Protein AF-A0A257QIJ9-F1 (afdb_monomer)

pLDDT: mean 87.98, std 15.04, range [39.16, 98.31]

Solvent-accessible surface area (backbone atoms only — not comparable to full-atom values): 7562 Å² total; per-residue (Å²): 141,84,92,82,81,84,72,79,69,74,75,74,68,53,67,69,61,58,71,72,62,78,74,70,45,77,48,74,60,55,95,41,33,26,43,37,30,51,96,93,42,49,29,32,31,34,48,50,72,60,95,92,40,79,49,75,39,79,71,43,45,52,89,83,38,50,68,66,57,48,51,50,53,41,49,54,40,50,52,33,48,75,71,74,41,58,52,62,57,55,49,52,53,54,48,51,53,51,53,54,56,72,69,58,45,70,65,61,52,49,53,53,49,48,65,72,46,53,86,75,68,76,86,132

Nearest PDB structures (foldseek):
  3ju0-assembly1_A  TM=9.407E-01  e=2.083E-05  Pectobacterium atrosepticum
  3rmp-assembly1_C  TM=9.376E-01  e=5.226E-05  Yersinia pestis
  3jtz-assembly1_A  TM=9.433E-01  e=9.649E-05  Yersinia pestis
  2dix-assembly1_A  TM=3.422E-01  e=2.115E+00  Homo sapiens
  2yj6-assembly1_A  TM=3.682E-01  e=3.906E+00  Saccharolobus solfataricus P2

Sequence (124 aa):
MIGWAYTMAEKIKSAKYFEGLKTPGYHGDGGGLYLRIAEGRRGWFFRYKIGGRQRWMGLGPAGDVSLAEAREAATQARKQLKAGIDPLEAREDAKQAREAAAGQTFEIVAESFIKANKPGWRNE

Mean predicted aligned error: 9.68 Å

Foldseek 3Di:
DDDPPPPPPPPQDDLVVVVPDDDADWDDRDLQWTWGDDPNWTFIWGWDDAPNDIDIDTPGTCVVAPPVNSVVLSVVCVVCVVVNHHPRVVVVVVVVVVVVVVPDDPVNVVVVVCVVCVVVDDDD

Structure (mmCIF, N/CA/C/O backbone):
data_AF-A0A257QIJ9-F1
#
_entry.id   AF-A0A257QIJ9-F1
#
loop_
_atom_site.group_PDB
_atom_site.id
_atom_site.type_symbol
_atom_site.label_atom_id
_atom_site.label_alt_id
_atom_site.label_comp_id
_atom_site.label_asym_id
_atom_site.label_entity_id
_atom_site.label_seq_id
_atom_site.pdbx_PDB_ins_code
_atom_site.Cartn_x
_atom_site.Cartn_y
_atom_site.Cartn_z
_atom_site.occupancy
_atom_site.B_iso_or_equiv
_atom_site.auth_seq_id
_atom_site.auth_comp_id
_atom_site.auth_asym_id
_atom_site.auth_atom_id
_atom_site.pdbx_PDB_model_num
ATOM 1 N N . MET A 1 1 ? -17.673 -28.764 -31.173 1.00 43.31 1 MET A N 1
ATOM 2 C CA . MET A 1 1 ? -16.385 -28.274 -31.721 1.00 43.31 1 MET A CA 1
ATOM 3 C C . MET A 1 1 ? -16.721 -27.010 -32.501 1.00 43.31 1 MET A C 1
ATOM 5 O O . MET A 1 1 ? -17.565 -27.129 -33.367 1.00 43.31 1 MET A O 1
ATOM 9 N N . ILE A 1 2 ? -16.297 -25.773 -32.215 1.00 39.16 2 ILE A N 1
ATOM 10 C CA . ILE A 1 2 ? -15.051 -25.167 -31.697 1.00 39.16 2 ILE A CA 1
ATOM 11 C C . ILE A 1 2 ? -15.488 -23.810 -31.065 1.00 39.16 2 ILE A C 1
ATOM 13 O O . ILE A 1 2 ? -16.294 -23.116 -31.667 1.00 39.16 2 ILE A O 1
ATOM 17 N N . GLY A 1 3 ? -15.183 -23.413 -29.824 1.00 46.41 3 GLY A N 1
ATOM 18 C CA . GLY A 1 3 ? -13.855 -23.055 -29.317 1.00 46.41 3 GLY A CA 1
ATOM 19 C C . GLY A 1 3 ? -13.535 -21.559 -29.512 1.00 46.41 3 GLY 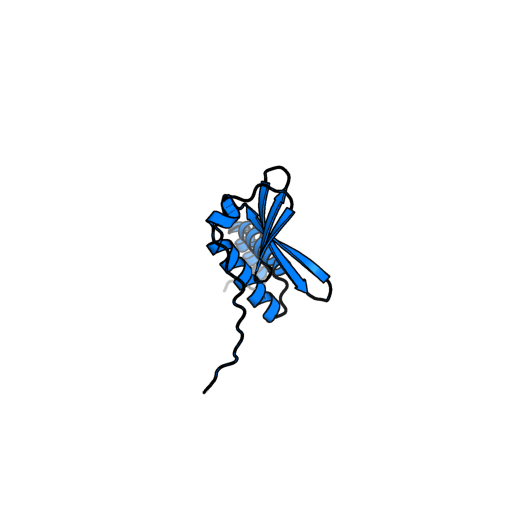A C 1
ATOM 20 O O . GLY A 1 3 ? -12.585 -21.255 -30.217 1.00 46.41 3 GLY A O 1
ATOM 21 N N . TRP A 1 4 ? -14.322 -20.633 -28.941 1.00 40.66 4 TRP A N 1
ATOM 22 C CA . TRP A 1 4 ? -14.064 -19.174 -28.976 1.00 40.66 4 TRP A CA 1
ATOM 23 C C . TRP A 1 4 ? -14.184 -18.559 -27.570 1.00 40.66 4 TRP A C 1
ATOM 25 O O . TRP A 1 4 ? -14.959 -17.642 -27.326 1.00 40.66 4 TRP A O 1
ATOM 35 N N . ALA A 1 5 ? -13.417 -19.080 -26.612 1.00 40.31 5 ALA A N 1
ATOM 36 C CA . ALA A 1 5 ? -13.106 -18.337 -25.396 1.00 40.31 5 ALA A CA 1
ATOM 37 C C . ALA A 1 5 ? -11.773 -17.628 -25.642 1.00 40.31 5 ALA A C 1
ATOM 39 O O . ALA A 1 5 ? -10.703 -18.185 -25.407 1.00 40.31 5 ALA A O 1
ATOM 40 N N . TYR A 1 6 ? -11.831 -16.413 -26.183 1.00 40.00 6 TYR A N 1
ATOM 41 C CA . TYR A 1 6 ? -10.657 -15.557 -26.285 1.00 40.00 6 TYR A CA 1
ATOM 42 C C . TYR A 1 6 ? -10.342 -14.996 -24.894 1.00 40.00 6 TYR A C 1
ATOM 44 O O . TYR A 1 6 ? -10.618 -13.842 -24.579 1.00 40.00 6 TYR A O 1
ATOM 52 N N . THR A 1 7 ? -9.789 -15.834 -24.016 1.00 48.19 7 THR A N 1
ATOM 53 C CA . THR A 1 7 ? -9.064 -15.350 -22.843 1.00 48.19 7 THR A CA 1
ATOM 54 C C . THR A 1 7 ? -7.757 -14.765 -23.347 1.00 48.19 7 THR A C 1
ATOM 56 O O . THR A 1 7 ? -6.747 -15.459 -23.464 1.00 48.19 7 THR A O 1
ATOM 59 N N . MET A 1 8 ? -7.782 -13.475 -23.673 1.00 40.16 8 MET A N 1
ATOM 60 C CA . MET A 1 8 ? -6.580 -12.657 -23.738 1.00 40.16 8 MET A CA 1
ATOM 61 C C . MET A 1 8 ? -6.000 -12.640 -22.320 1.00 40.16 8 MET A C 1
ATOM 63 O O . MET A 1 8 ? -6.344 -11.800 -21.494 1.00 40.16 8 MET A O 1
ATOM 67 N N . ALA A 1 9 ? -5.193 -13.647 -21.994 1.00 43.78 9 ALA A N 1
ATOM 68 C CA . ALA A 1 9 ? -4.393 -13.634 -20.788 1.00 43.78 9 ALA A CA 1
ATOM 69 C C . ALA A 1 9 ? -3.463 -12.424 -20.911 1.00 43.78 9 ALA A C 1
ATOM 71 O O . ALA A 1 9 ? -2.539 -12.430 -21.729 1.00 43.78 9 ALA A O 1
ATOM 72 N N . GLU A 1 10 ? -3.733 -11.358 -20.154 1.00 50.28 10 GLU A N 1
ATOM 73 C CA . GLU A 1 10 ? -2.748 -10.304 -19.936 1.00 50.28 10 GLU A CA 1
ATOM 74 C C . GLU A 1 10 ? -1.454 -11.009 -19.514 1.00 50.28 10 GLU A C 1
ATOM 76 O O . GLU A 1 10 ? -1.427 -11.718 -18.506 1.00 50.28 10 GLU A O 1
ATOM 81 N N . LYS A 1 11 ? -0.403 -10.918 -20.340 1.00 55.97 11 LYS A N 1
ATOM 82 C CA . LYS A 1 11 ? 0.880 -11.567 -20.057 1.00 55.97 11 LYS A CA 1
ATOM 83 C C . LYS A 1 11 ? 1.382 -11.052 -18.713 1.00 55.97 11 LYS A C 1
ATOM 85 O O . LYS A 1 11 ? 1.861 -9.923 -18.625 1.00 55.97 11 LYS A O 1
ATOM 90 N N . ILE A 1 12 ? 1.289 -11.899 -17.693 1.00 66.94 12 ILE A N 1
ATOM 91 C CA . ILE A 1 12 ? 1.885 -11.669 -16.382 1.00 66.94 12 ILE A CA 1
ATOM 92 C C . ILE A 1 12 ? 3.376 -11.421 -16.612 1.00 66.94 12 ILE A C 1
ATOM 94 O O . ILE A 1 12 ? 4.089 -12.271 -17.153 1.00 66.94 12 ILE A O 1
ATOM 98 N N . LYS A 1 13 ? 3.847 -10.227 -16.260 1.00 85.06 13 LYS A N 1
ATOM 99 C CA . LYS A 1 13 ? 5.230 -9.825 -16.521 1.00 85.06 13 LYS A CA 1
ATOM 100 C C . LYS A 1 13 ? 6.170 -10.518 -15.532 1.00 85.06 13 LYS A C 1
ATOM 102 O O . LYS A 1 13 ? 5.793 -10.824 -14.402 1.00 85.06 13 LYS A O 1
ATOM 107 N N . SER A 1 14 ? 7.397 -10.816 -15.946 1.00 87.38 14 SER A N 1
ATOM 108 C CA . SER A 1 14 ? 8.374 -11.473 -15.069 1.00 87.38 14 SER A CA 1
ATOM 109 C C . SER A 1 14 ? 9.029 -10.476 -14.107 1.00 87.38 14 SER A C 1
ATOM 111 O O . SER A 1 14 ? 9.085 -9.282 -14.392 1.00 87.38 14 SER A O 1
ATOM 113 N N . ALA A 1 15 ? 9.590 -10.954 -12.992 1.00 87.50 15 ALA A N 1
ATOM 114 C CA . ALA A 1 15 ? 10.397 -10.109 -12.100 1.00 87.50 15 ALA A CA 1
ATOM 115 C C . ALA A 1 15 ? 11.555 -9.433 -12.859 1.00 87.50 15 ALA A C 1
ATOM 117 O O . ALA A 1 15 ? 11.717 -8.215 -12.792 1.00 87.50 15 ALA A O 1
ATOM 118 N N . LYS A 1 16 ? 12.237 -10.202 -13.719 1.00 88.81 16 LYS A N 1
ATOM 119 C CA . LYS A 1 16 ? 13.305 -9.723 -14.608 1.00 88.81 16 LYS A CA 1
ATOM 120 C C . LYS A 1 16 ? 12.872 -8.576 -15.526 1.00 88.81 16 LYS A C 1
ATOM 122 O O . LYS A 1 16 ? 13.662 -7.672 -15.790 1.00 88.81 16 LYS A O 1
ATOM 127 N N . TYR A 1 17 ? 11.626 -8.592 -16.018 1.00 90.81 17 TYR A N 1
ATOM 128 C CA . TYR A 1 17 ? 11.096 -7.469 -16.796 1.00 90.81 17 TYR A CA 1
ATOM 129 C C . TYR A 1 17 ? 11.135 -6.186 -15.969 1.00 90.81 17 TYR A C 1
ATOM 131 O O . TYR A 1 17 ? 11.610 -5.162 -16.453 1.00 90.81 17 TYR A O 1
ATOM 139 N N . PHE A 1 18 ? 10.668 -6.247 -14.720 1.00 89.44 18 PHE A N 1
ATOM 140 C CA . PHE A 1 18 ? 10.643 -5.072 -13.865 1.00 89.44 18 PHE A CA 1
ATOM 141 C C . PHE A 1 18 ? 12.044 -4.630 -13.479 1.00 89.44 18 PHE A C 1
ATOM 143 O O . PHE A 1 18 ? 12.319 -3.440 -13.567 1.00 89.44 18 PHE A O 1
ATOM 150 N N . GLU A 1 19 ? 12.945 -5.539 -13.108 1.00 89.06 19 GLU A N 1
ATOM 151 C CA . GLU A 1 19 ? 14.345 -5.227 -12.773 1.00 89.06 19 GLU A CA 1
ATOM 152 C C . GLU A 1 19 ? 15.024 -4.363 -13.845 1.00 89.06 19 GLU A C 1
ATOM 154 O O . GLU A 1 19 ? 15.636 -3.345 -13.515 1.00 89.06 19 GLU A O 1
ATOM 159 N N . GLY A 1 20 ? 14.817 -4.690 -15.125 1.00 89.25 20 GLY A N 1
ATOM 160 C CA . GLY A 1 20 ? 15.395 -3.963 -16.258 1.00 89.25 20 GLY A CA 1
ATOM 161 C C . GLY A 1 20 ? 14.844 -2.551 -16.500 1.00 89.25 20 GL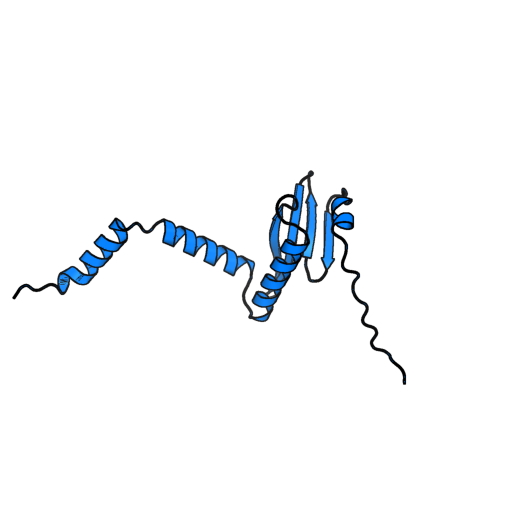Y A C 1
ATOM 162 O O . GLY A 1 20 ? 15.447 -1.792 -17.261 1.00 89.25 20 GLY A O 1
ATOM 163 N N . LEU A 1 21 ? 13.730 -2.163 -15.872 1.00 91.50 21 LEU A N 1
ATOM 164 C CA . LEU A 1 21 ? 13.131 -0.844 -16.075 1.00 91.50 21 LEU A CA 1
ATOM 165 C C . LEU A 1 21 ? 13.942 0.249 -15.378 1.00 91.50 21 LEU A C 1
ATOM 167 O O . LEU A 1 21 ? 14.159 0.216 -14.169 1.00 91.50 21 LEU A O 1
ATOM 171 N N . LYS A 1 22 ? 14.346 1.255 -16.152 1.00 89.19 22 LYS A N 1
ATOM 172 C CA . LYS A 1 22 ? 15.075 2.437 -15.661 1.00 89.19 22 LYS A CA 1
ATOM 173 C C . LYS A 1 22 ? 14.332 3.741 -15.923 1.00 89.19 22 LYS A C 1
ATOM 175 O O . LYS A 1 22 ? 14.606 4.747 -15.280 1.00 89.19 22 LYS A O 1
ATOM 180 N N . THR A 1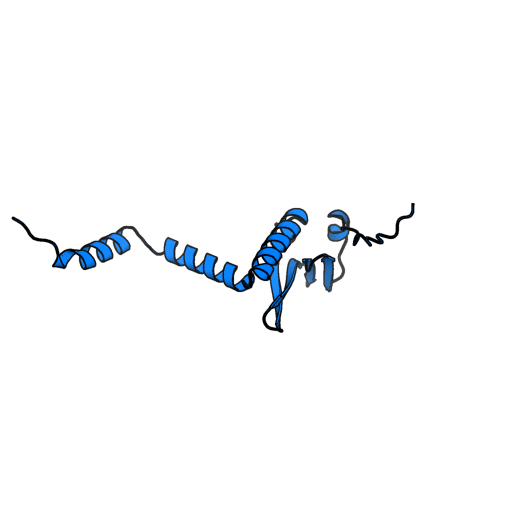 23 ? 13.382 3.719 -16.852 1.00 94.06 23 THR A N 1
ATOM 181 C CA . THR A 1 23 ? 12.626 4.901 -17.252 1.00 94.06 23 THR A CA 1
ATOM 182 C C . THR A 1 23 ? 11.699 5.347 -16.119 1.00 94.06 23 THR A C 1
ATOM 184 O O . THR A 1 23 ? 10.903 4.528 -15.641 1.00 94.06 23 THR A O 1
ATOM 187 N N . PRO A 1 24 ? 11.761 6.621 -15.691 1.00 96.44 24 PRO A N 1
ATOM 188 C CA . PRO A 1 24 ? 10.801 7.176 -14.747 1.00 96.44 24 PRO A CA 1
ATOM 189 C C . PRO A 1 24 ? 9.360 7.032 -15.245 1.00 96.44 24 PRO A C 1
ATOM 191 O O . PRO A 1 24 ? 9.092 7.140 -16.441 1.00 96.44 24 PRO A O 1
ATOM 194 N N . GLY A 1 25 ? 8.429 6.788 -14.327 1.00 96.19 25 GLY A N 1
ATOM 195 C CA . GLY A 1 25 ? 7.011 6.620 -14.636 1.00 96.19 25 GLY A CA 1
ATOM 196 C C . GLY A 1 25 ? 6.359 5.451 -13.905 1.00 96.19 25 GLY A C 1
ATOM 197 O O . GLY A 1 25 ? 6.926 4.868 -12.978 1.00 96.19 25 GLY A O 1
ATOM 198 N N . TYR A 1 26 ? 5.136 5.132 -14.327 1.00 95.88 26 TYR A N 1
ATOM 199 C CA . TYR A 1 26 ? 4.344 4.023 -13.802 1.00 95.88 26 TYR A CA 1
ATOM 200 C C . TYR A 1 26 ? 4.327 2.863 -14.794 1.00 95.88 26 TYR A C 1
ATOM 202 O O . TYR A 1 26 ? 3.866 3.005 -15.924 1.00 95.88 26 TYR A O 1
ATOM 210 N N . HIS A 1 27 ? 4.765 1.695 -14.339 1.00 96.00 27 HIS A N 1
ATOM 211 C CA . HIS A 1 27 ? 4.877 0.484 -15.142 1.00 96.00 27 HIS A CA 1
ATOM 212 C C . HIS A 1 27 ? 3.896 -0.560 -14.623 1.00 96.00 27 HIS A C 1
ATOM 214 O O . HIS A 1 27 ? 4.065 -1.085 -13.526 1.00 96.00 27 HIS A O 1
ATOM 220 N N . GLY A 1 28 ? 2.837 -0.824 -15.389 1.00 94.75 28 GLY A N 1
ATOM 221 C CA . GLY A 1 28 ? 1.759 -1.722 -14.968 1.00 94.75 28 GLY A CA 1
ATOM 222 C C . GLY A 1 28 ? 2.153 -3.197 -15.024 1.00 94.75 28 GLY A C 1
ATOM 223 O O . GLY A 1 28 ? 2.751 -3.633 -16.011 1.00 94.75 28 GLY A O 1
ATOM 224 N N . ASP A 1 29 ? 1.778 -3.950 -13.992 1.00 92.75 29 ASP A N 1
ATOM 225 C CA . ASP A 1 29 ? 1.815 -5.420 -13.960 1.00 92.75 29 ASP A CA 1
ATOM 226 C C . ASP A 1 29 ? 0.464 -6.052 -14.333 1.00 92.75 29 ASP A C 1
ATOM 228 O O . ASP A 1 29 ? 0.427 -7.159 -14.857 1.00 92.75 29 ASP A O 1
ATOM 232 N N . GLY A 1 30 ? -0.634 -5.322 -14.111 1.00 92.06 30 GLY A N 1
ATOM 233 C CA . GLY A 1 30 ? -2.007 -5.804 -14.289 1.00 92.06 30 GLY A CA 1
ATOM 234 C C . GLY A 1 30 ? -2.800 -5.738 -12.982 1.00 92.06 30 GLY A C 1
ATOM 235 O O . GLY A 1 30 ? -2.242 -5.547 -11.900 1.00 92.06 30 GLY A O 1
ATOM 236 N N . GLY A 1 31 ? -4.130 -5.817 -13.068 1.00 91.38 31 GLY A N 1
ATOM 237 C CA . GLY A 1 31 ? -5.005 -5.832 -11.887 1.00 91.38 31 GLY A CA 1
ATOM 238 C C . GLY A 1 31 ? -4.851 -4.629 -10.942 1.00 91.38 31 GLY A C 1
ATOM 239 O O . GLY A 1 31 ? -5.091 -4.772 -9.745 1.00 91.38 31 GLY A O 1
ATOM 240 N N . GLY A 1 32 ? -4.419 -3.471 -11.450 1.00 94.94 32 GLY A N 1
ATOM 241 C CA . GLY A 1 32 ? -4.169 -2.259 -10.661 1.00 94.94 32 GLY A CA 1
ATOM 242 C C . GLY A 1 32 ? -2.793 -2.184 -9.988 1.00 94.94 32 GLY A C 1
ATOM 243 O O . GLY A 1 32 ? -2.526 -1.194 -9.316 1.00 94.94 32 GLY A O 1
ATOM 244 N N . LEU A 1 33 ? -1.912 -3.177 -10.158 1.00 97.31 33 LEU A N 1
ATOM 245 C CA . LEU A 1 33 ? -0.541 -3.141 -9.640 1.00 97.31 33 LEU A CA 1
ATOM 246 C C . LEU A 1 33 ? 0.395 -2.390 -10.600 1.00 97.31 33 LEU A C 1
ATOM 248 O O . LEU A 1 33 ? 0.418 -2.655 -11.805 1.00 97.31 33 LEU A O 1
ATOM 252 N N . TYR A 1 34 ? 1.194 -1.478 -10.049 1.00 97.31 34 TYR A N 1
ATOM 253 C CA . TYR A 1 34 ? 2.176 -0.673 -10.767 1.00 97.31 34 TYR A CA 1
ATOM 254 C C . TYR A 1 34 ? 3.506 -0.621 -10.016 1.00 97.31 34 TYR A C 1
ATOM 256 O O . TYR A 1 34 ? 3.535 -0.427 -8.803 1.00 97.31 34 TYR A O 1
ATOM 264 N N . LEU A 1 35 ? 4.611 -0.685 -10.755 1.00 97.38 35 LEU A N 1
ATOM 265 C CA . LEU A 1 35 ? 5.907 -0.209 -10.287 1.00 97.38 35 LEU A CA 1
ATOM 266 C C . LEU A 1 35 ? 6.035 1.278 -10.629 1.00 97.38 35 LEU A C 1
ATOM 268 O O . LEU A 1 35 ? 5.977 1.650 -11.801 1.00 97.38 35 LEU A O 1
ATOM 272 N N . ARG A 1 36 ? 6.244 2.131 -9.628 1.00 97.69 36 ARG A N 1
ATOM 273 C CA . ARG A 1 36 ? 6.610 3.536 -9.826 1.00 97.69 36 ARG A CA 1
ATOM 274 C C . ARG A 1 36 ? 8.125 3.680 -9.760 1.00 97.69 36 ARG A C 1
ATOM 276 O O . ARG A 1 36 ? 8.737 3.244 -8.786 1.00 97.69 36 ARG A O 1
ATOM 283 N N . ILE A 1 37 ? 8.700 4.335 -10.763 1.00 96.88 37 ILE A N 1
ATOM 284 C CA . ILE A 1 37 ? 10.105 4.750 -10.795 1.00 96.88 37 ILE A CA 1
ATOM 285 C C . ILE A 1 37 ? 10.141 6.279 -10.809 1.00 96.88 37 ILE A C 1
ATOM 287 O O . ILE A 1 37 ? 9.580 6.899 -11.710 1.00 96.88 37 ILE A O 1
ATOM 291 N N . ALA A 1 38 ? 10.771 6.892 -9.811 1.00 95.62 38 ALA A N 1
ATOM 292 C CA . ALA A 1 38 ? 10.939 8.342 -9.725 1.00 95.62 38 ALA A CA 1
ATOM 293 C C . ALA A 1 38 ? 12.241 8.663 -8.988 1.00 95.62 38 ALA A C 1
ATOM 295 O O . ALA A 1 38 ? 12.471 8.109 -7.918 1.00 95.62 38 ALA A O 1
ATOM 296 N N . GLU A 1 39 ? 13.082 9.536 -9.555 1.00 91.81 39 GLU A N 1
ATOM 297 C CA . GLU A 1 39 ? 14.318 10.019 -8.905 1.00 91.81 39 GLU A CA 1
ATOM 298 C C . GLU A 1 39 ? 15.216 8.878 -8.380 1.00 91.81 39 GLU A C 1
ATOM 300 O O . GLU A 1 39 ? 15.716 8.905 -7.260 1.00 91.81 39 GLU A O 1
ATOM 305 N N . GLY A 1 40 ? 15.355 7.802 -9.164 1.00 85.56 40 GLY A N 1
ATOM 306 C CA . GLY A 1 40 ? 16.130 6.614 -8.778 1.00 85.56 40 GLY A CA 1
ATOM 307 C C . GLY A 1 40 ? 15.462 5.706 -7.735 1.00 85.56 40 GLY A C 1
ATOM 308 O O . GLY A 1 40 ? 15.951 4.608 -7.485 1.00 85.56 40 GLY A O 1
ATOM 309 N N . ARG A 1 41 ? 14.317 6.100 -7.167 1.00 93.31 41 ARG A N 1
ATOM 310 C CA . ARG A 1 41 ? 13.533 5.287 -6.230 1.00 93.31 41 ARG A CA 1
ATOM 311 C C . ARG A 1 41 ? 12.508 4.442 -6.968 1.00 93.31 41 ARG A C 1
ATOM 313 O O . ARG A 1 41 ? 11.888 4.882 -7.938 1.00 93.31 41 ARG A O 1
ATOM 320 N N . ARG A 1 42 ? 12.314 3.221 -6.474 1.00 96.56 42 ARG A N 1
ATOM 321 C CA . ARG A 1 42 ? 11.423 2.217 -7.057 1.00 96.56 42 ARG A CA 1
ATOM 322 C C . ARG A 1 42 ? 10.477 1.703 -5.982 1.00 96.56 42 ARG A C 1
ATOM 324 O O . ARG A 1 42 ? 10.934 1.285 -4.923 1.00 96.56 42 ARG A O 1
ATOM 331 N N . GLY A 1 43 ? 9.177 1.717 -6.247 1.00 97.56 43 GLY A N 1
ATOM 332 C CA . GLY A 1 43 ? 8.181 1.258 -5.280 1.00 97.56 43 GLY A CA 1
ATOM 333 C C . GLY A 1 43 ? 6.931 0.705 -5.938 1.00 97.56 43 GLY A C 1
ATOM 334 O O . GLY A 1 43 ? 6.536 1.148 -7.016 1.00 97.56 43 GLY A O 1
ATOM 335 N N . TRP A 1 44 ? 6.316 -0.266 -5.279 1.00 98.06 44 TRP A N 1
ATOM 336 C CA . TRP A 1 44 ? 5.065 -0.871 -5.695 1.00 98.06 44 TRP A CA 1
ATOM 337 C C . TRP A 1 44 ? 3.885 -0.035 -5.230 1.00 98.06 44 TRP A C 1
ATOM 339 O O . TRP A 1 44 ? 3.832 0.431 -4.091 1.00 98.06 44 TRP A O 1
ATOM 349 N N . PHE A 1 45 ? 2.917 0.132 -6.120 1.00 98.31 45 PHE A N 1
ATOM 350 C CA . PHE A 1 45 ? 1.686 0.848 -5.852 1.00 98.31 45 PHE A CA 1
ATOM 351 C C . PHE A 1 45 ? 0.489 0.085 -6.402 1.00 98.31 45 PHE A C 1
ATOM 353 O O . PHE A 1 45 ? 0.533 -0.478 -7.494 1.00 98.31 45 PHE A O 1
ATOM 360 N N . PHE A 1 46 ? -0.609 0.141 -5.665 1.00 98.19 46 PHE A N 1
ATOM 361 C CA . PHE A 1 46 ? -1.908 -0.343 -6.085 1.00 98.19 46 PHE A CA 1
ATOM 362 C C . PHE A 1 46 ? -2.828 0.840 -6.398 1.00 98.19 46 PHE A C 1
ATOM 364 O O . PHE A 1 46 ? -3.139 1.652 -5.525 1.00 98.19 46 PHE A O 1
ATOM 371 N N . ARG A 1 47 ? -3.248 0.955 -7.659 1.00 98.00 47 ARG A N 1
ATOM 372 C CA . ARG A 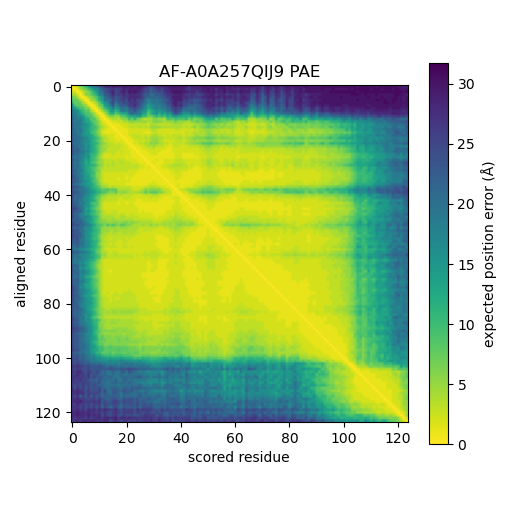1 47 ? -4.184 1.971 -8.150 1.00 98.00 47 ARG A CA 1
ATOM 373 C C . ARG A 1 47 ? -5.593 1.392 -8.171 1.00 98.00 47 ARG A C 1
ATOM 375 O O . ARG A 1 47 ? -5.828 0.360 -8.797 1.00 98.00 47 ARG A O 1
ATOM 382 N N . TYR A 1 48 ? -6.543 2.099 -7.568 1.00 96.88 48 TYR A N 1
ATOM 383 C CA . TYR A 1 48 ? -7.944 1.677 -7.514 1.00 96.88 48 TYR A CA 1
ATOM 384 C C . TYR A 1 48 ? -8.917 2.863 -7.551 1.00 96.88 48 TYR A C 1
ATOM 386 O O . TYR A 1 48 ? -8.514 4.030 -7.617 1.00 96.88 48 TYR A O 1
ATOM 394 N N . LYS A 1 49 ? -10.218 2.556 -7.584 1.00 96.38 49 LYS A N 1
ATOM 395 C CA . LYS A 1 49 ? -11.306 3.525 -7.421 1.00 96.38 49 LYS A CA 1
ATOM 396 C C . LYS A 1 49 ? -12.260 3.048 -6.334 1.00 96.38 49 LYS A C 1
ATOM 398 O O . LYS A 1 49 ? -12.603 1.872 -6.314 1.00 96.38 49 LYS A O 1
ATOM 403 N N . ILE A 1 50 ? -12.713 3.968 -5.494 1.00 94.88 50 ILE A N 1
ATOM 404 C CA . ILE A 1 50 ? -13.784 3.753 -4.517 1.00 94.88 50 ILE A CA 1
ATOM 405 C C . ILE A 1 50 ? -14.535 5.076 -4.338 1.00 94.88 50 ILE A C 1
ATOM 407 O O . ILE A 1 50 ? -13.928 6.145 -4.426 1.00 94.88 50 ILE A O 1
ATOM 411 N N . GLY A 1 51 ? -15.866 5.031 -4.222 1.00 92.12 51 GLY A N 1
ATOM 412 C CA . GLY A 1 51 ? -16.689 6.248 -4.130 1.00 92.12 51 GLY A CA 1
ATOM 413 C C . GLY A 1 51 ? -16.485 7.233 -5.294 1.00 92.12 51 GLY A C 1
ATOM 414 O O . GLY A 1 51 ? -16.460 8.442 -5.091 1.00 92.12 51 GLY A O 1
ATOM 415 N N . GLY A 1 52 ? -16.225 6.730 -6.508 1.00 93.94 52 GLY A N 1
ATOM 416 C CA . GLY A 1 52 ? -15.958 7.553 -7.698 1.00 93.94 52 GLY A CA 1
ATOM 417 C C . GLY A 1 52 ? -14.577 8.228 -7.743 1.00 93.94 52 GLY A C 1
ATOM 418 O O . GLY A 1 52 ? -14.213 8.796 -8.772 1.00 93.94 52 GLY A O 1
ATOM 419 N N . ARG A 1 53 ? -13.767 8.131 -6.683 1.00 94.19 53 ARG A N 1
ATOM 420 C CA . ARG A 1 53 ? -12.444 8.765 -6.594 1.00 94.19 53 ARG A CA 1
ATOM 421 C C . ARG A 1 53 ? -11.330 7.773 -6.905 1.00 94.19 53 ARG A C 1
ATOM 423 O O . ARG A 1 53 ? -11.378 6.617 -6.495 1.00 94.19 53 ARG A O 1
ATOM 430 N N . GLN A 1 54 ? -10.314 8.225 -7.640 1.00 96.25 54 GLN A N 1
ATOM 431 C CA . GLN A 1 54 ? -9.085 7.459 -7.867 1.00 96.25 54 GLN A CA 1
ATOM 432 C C . GLN A 1 54 ? -8.163 7.577 -6.656 1.00 96.25 54 GLN A C 1
ATOM 434 O O . GLN A 1 54 ? -7.908 8.685 -6.191 1.00 96.25 54 GLN A O 1
ATOM 439 N N . ARG A 1 55 ? -7.616 6.451 -6.199 1.00 96.81 55 ARG A N 1
ATOM 440 C CA . ARG A 1 55 ? -6.636 6.402 -5.110 1.00 96.81 55 ARG A CA 1
ATOM 441 C C . ARG A 1 55 ? -5.439 5.540 -5.496 1.00 96.81 55 ARG A C 1
ATOM 443 O O . ARG A 1 55 ? -5.524 4.672 -6.370 1.00 96.81 55 ARG A O 1
ATOM 450 N N . TRP A 1 56 ? -4.326 5.810 -4.826 1.00 97.19 56 TRP A N 1
ATOM 451 C CA . TRP A 1 56 ? -3.080 5.063 -4.932 1.00 97.19 56 TRP A CA 1
ATOM 452 C C . TRP A 1 56 ? -2.649 4.637 -3.532 1.00 97.19 56 TRP A C 1
ATOM 454 O O . TRP A 1 56 ? -2.528 5.472 -2.640 1.00 97.19 56 TRP A O 1
ATOM 464 N N . MET A 1 57 ? -2.403 3.345 -3.349 1.00 97.31 57 MET A N 1
ATOM 465 C CA . MET A 1 57 ? -1.877 2.774 -2.112 1.00 97.31 57 MET A CA 1
ATOM 466 C C . MET A 1 57 ? -0.455 2.282 -2.359 1.00 97.31 57 MET A C 1
ATOM 468 O O . MET A 1 57 ? -0.235 1.434 -3.219 1.00 97.31 57 MET A O 1
ATOM 472 N N . GLY A 1 58 ? 0.516 2.810 -1.615 1.00 97.62 58 GLY A N 1
ATOM 473 C CA . GLY A 1 58 ? 1.881 2.283 -1.634 1.00 97.62 58 GLY A CA 1
ATOM 474 C C . GLY A 1 58 ? 1.930 0.903 -0.978 1.00 97.62 58 GLY A C 1
ATOM 475 O O . GLY A 1 58 ? 1.438 0.747 0.139 1.00 97.62 58 GLY A O 1
ATOM 476 N N . LEU A 1 59 ? 2.517 -0.071 -1.669 1.00 97.44 59 LEU A N 1
ATOM 477 C CA . LEU A 1 59 ? 2.703 -1.447 -1.197 1.00 97.44 59 LEU A CA 1
ATOM 478 C C . LEU A 1 59 ? 4.124 -1.709 -0.673 1.00 97.44 59 LEU A C 1
ATOM 480 O O . LEU A 1 59 ? 4.353 -2.741 -0.061 1.00 97.44 59 LEU A O 1
ATOM 484 N N . GLY A 1 60 ? 5.056 -0.777 -0.894 1.00 96.94 60 GLY A N 1
ATOM 485 C CA . GLY A 1 60 ? 6.423 -0.826 -0.369 1.00 96.94 60 GLY A CA 1
ATOM 486 C C . GLY A 1 60 ? 7.493 -0.548 -1.429 1.00 96.94 60 GLY A C 1
ATOM 487 O O . GLY A 1 60 ? 7.183 -0.481 -2.624 1.00 96.94 60 GLY A O 1
ATOM 488 N N . PRO A 1 61 ? 8.753 -0.332 -1.018 1.00 97.38 61 PRO A N 1
ATOM 489 C CA . PRO A 1 61 ? 9.874 -0.178 -1.939 1.00 97.38 61 PRO A CA 1
ATOM 490 C C . PRO A 1 61 ? 10.164 -1.499 -2.660 1.00 97.38 61 PRO A C 1
ATOM 492 O O . PRO A 1 61 ? 10.086 -2.574 -2.077 1.00 97.38 61 PRO A O 1
ATOM 495 N N . ALA A 1 62 ? 10.535 -1.428 -3.938 1.00 95.56 62 ALA A N 1
ATOM 496 C CA . ALA A 1 62 ? 10.775 -2.622 -4.757 1.00 95.56 62 ALA A CA 1
ATOM 497 C C . ALA A 1 62 ? 12.085 -3.362 -4.415 1.00 95.56 62 ALA A C 1
ATOM 499 O O . ALA A 1 62 ? 12.348 -4.408 -4.999 1.00 95.56 62 ALA A O 1
ATOM 500 N N . GLY A 1 63 ? 12.913 -2.799 -3.526 1.00 94.12 63 GLY A N 1
ATOM 501 C CA . GLY A 1 63 ? 14.081 -3.476 -2.954 1.00 94.12 63 GLY A CA 1
ATOM 502 C C . GLY A 1 63 ? 13.724 -4.418 -1.803 1.00 94.12 63 GLY A C 1
ATOM 503 O O . GLY A 1 63 ? 14.368 -5.450 -1.664 1.00 94.12 63 GLY A O 1
ATOM 504 N N . ASP A 1 64 ? 12.668 -4.098 -1.047 1.00 96.50 64 ASP A N 1
ATOM 505 C CA . ASP A 1 64 ? 12.256 -4.883 0.125 1.00 96.50 64 ASP A CA 1
ATOM 506 C C . ASP A 1 64 ? 11.036 -5.760 -0.178 1.00 96.50 64 ASP A C 1
ATOM 508 O O . ASP A 1 64 ? 10.829 -6.779 0.467 1.00 96.50 64 ASP A O 1
ATOM 512 N N . VAL A 1 65 ? 10.220 -5.359 -1.158 1.00 97.00 65 VAL A N 1
ATOM 513 C CA . VAL A 1 65 ? 9.004 -6.066 -1.565 1.00 97.00 65 VAL A CA 1
ATOM 514 C C . VAL A 1 65 ? 9.198 -6.641 -2.962 1.00 97.00 65 VAL A C 1
ATOM 516 O O . VAL A 1 65 ? 9.302 -5.913 -3.958 1.00 97.00 65 VAL A O 1
ATOM 519 N N . SER A 1 66 ? 9.208 -7.966 -3.044 1.00 96.44 66 SER A N 1
ATOM 520 C CA . SER A 1 66 ? 9.269 -8.709 -4.296 1.00 96.44 66 SER A CA 1
ATOM 521 C C . SER A 1 66 ? 7.996 -8.522 -5.130 1.00 96.44 66 SER A C 1
ATOM 523 O O . SER A 1 66 ? 6.926 -8.161 -4.638 1.00 96.44 66 SER A O 1
ATOM 525 N N . LEU A 1 67 ? 8.078 -8.820 -6.430 1.00 95.69 67 LEU A N 1
ATOM 526 C CA . LEU A 1 67 ? 6.903 -8.793 -7.311 1.00 95.69 67 LEU A CA 1
ATOM 527 C C . LEU A 1 67 ? 5.798 -9.756 -6.838 1.00 95.69 67 LEU A C 1
ATOM 529 O O . LEU A 1 67 ? 4.615 -9.457 -6.996 1.00 95.69 67 LEU A O 1
ATOM 533 N N . ALA A 1 68 ? 6.169 -10.908 -6.273 1.00 95.88 68 ALA A N 1
ATOM 534 C CA . ALA A 1 68 ? 5.211 -11.886 -5.766 1.00 95.88 68 ALA A CA 1
ATOM 535 C C . ALA A 1 68 ? 4.432 -11.330 -4.565 1.00 95.88 68 ALA A C 1
ATOM 537 O O . ALA A 1 68 ? 3.200 -11.332 -4.582 1.00 95.88 68 ALA A O 1
ATOM 538 N N . GLU A 1 69 ? 5.136 -10.760 -3.587 1.00 97.25 69 GLU A N 1
ATOM 539 C CA . GLU A 1 69 ? 4.525 -10.117 -2.417 1.00 97.25 69 GLU A CA 1
ATOM 540 C C . GLU A 1 69 ? 3.661 -8.920 -2.828 1.00 97.25 69 GLU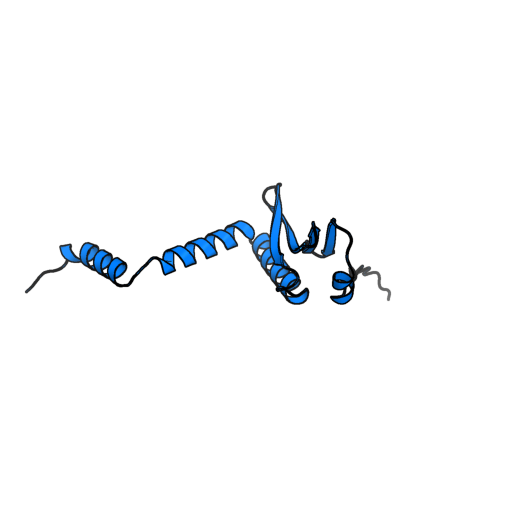 A C 1
ATOM 542 O O . GLU A 1 69 ? 2.538 -8.762 -2.352 1.00 97.25 69 GLU A O 1
ATOM 547 N N . ALA A 1 70 ? 4.124 -8.110 -3.785 1.00 97.62 70 ALA A N 1
ATOM 548 C CA . ALA A 1 70 ? 3.347 -6.990 -4.307 1.00 97.62 70 ALA A CA 1
ATOM 549 C C . ALA A 1 70 ? 2.033 -7.448 -4.973 1.00 97.62 70 ALA A C 1
ATOM 551 O O . ALA A 1 70 ? 0.989 -6.809 -4.809 1.00 97.62 70 ALA A O 1
ATOM 552 N N . ARG A 1 71 ? 2.050 -8.574 -5.701 1.00 97.00 71 ARG A N 1
ATOM 553 C CA . ARG A 1 71 ? 0.844 -9.183 -6.293 1.00 97.00 71 ARG A CA 1
ATOM 554 C C . ARG A 1 71 ? -0.110 -9.722 -5.244 1.00 97.00 71 ARG A C 1
ATOM 556 O O . ARG A 1 71 ? -1.328 -9.572 -5.397 1.00 97.00 71 ARG A O 1
ATOM 563 N N . GLU A 1 72 ? 0.420 -10.345 -4.201 1.00 97.62 72 GLU A N 1
ATOM 564 C CA . GLU A 1 72 ? -0.380 -10.821 -3.082 1.00 97.62 72 GLU A CA 1
ATOM 565 C C . GLU A 1 72 ? -1.043 -9.645 -2.359 1.00 97.62 72 GLU A C 1
ATOM 567 O O . GLU A 1 72 ? -2.268 -9.624 -2.228 1.00 97.62 72 GLU A O 1
ATOM 572 N N . ALA A 1 73 ? -0.278 -8.609 -2.013 1.00 97.25 73 ALA A N 1
ATOM 573 C CA . ALA A 1 73 ? -0.792 -7.402 -1.375 1.00 97.25 73 ALA A CA 1
ATOM 574 C C . ALA A 1 73 ? -1.872 -6.714 -2.231 1.00 97.25 73 ALA A C 1
ATOM 576 O O . ALA A 1 73 ? -2.943 -6.368 -1.728 1.00 97.25 73 ALA A O 1
ATOM 577 N N . ALA A 1 74 ? -1.660 -6.603 -3.548 1.00 97.50 74 ALA A N 1
ATOM 578 C CA . ALA A 1 74 ? -2.679 -6.098 -4.468 1.00 97.50 74 ALA A CA 1
ATOM 579 C C . ALA A 1 74 ? -3.932 -6.998 -4.505 1.00 97.50 74 ALA A C 1
ATOM 581 O O . ALA A 1 74 ? -5.052 -6.506 -4.632 1.00 97.50 74 ALA A O 1
ATOM 582 N N . THR A 1 75 ? -3.775 -8.318 -4.376 1.00 97.62 75 THR A N 1
ATOM 583 C CA . THR A 1 75 ? -4.904 -9.259 -4.291 1.00 97.62 75 THR A CA 1
ATOM 584 C C . THR A 1 75 ? -5.712 -9.051 -3.019 1.00 97.62 75 THR A C 1
ATOM 586 O O . THR A 1 75 ? -6.941 -9.021 -3.093 1.00 97.62 75 THR A O 1
ATOM 589 N N . GLN A 1 76 ? -5.055 -8.860 -1.875 1.00 97.38 76 GLN A N 1
ATOM 590 C CA . GLN A 1 76 ? -5.736 -8.577 -0.610 1.00 97.38 76 GLN A CA 1
ATOM 591 C C . GLN A 1 76 ? -6.475 -7.233 -0.662 1.00 97.38 76 GLN A C 1
ATOM 593 O O . GLN A 1 76 ? -7.657 -7.174 -0.327 1.00 97.38 76 GLN A O 1
ATOM 598 N N . ALA A 1 77 ? -5.845 -6.186 -1.202 1.00 97.44 77 ALA A N 1
ATOM 599 C CA . ALA A 1 77 ? -6.492 -4.888 -1.395 1.00 97.44 77 ALA A CA 1
ATOM 600 C C . ALA A 1 77 ? -7.719 -4.985 -2.324 1.00 97.44 77 ALA A C 1
ATOM 602 O O . ALA A 1 77 ? -8.772 -4.414 -2.045 1.00 97.44 77 ALA A O 1
ATOM 603 N N . ARG A 1 78 ? -7.648 -5.780 -3.403 1.00 96.81 78 ARG A N 1
ATOM 604 C CA . ARG A 1 78 ? -8.819 -6.055 -4.257 1.00 96.81 78 ARG A CA 1
ATOM 605 C C . ARG A 1 78 ? -9.941 -6.781 -3.514 1.00 96.81 78 ARG A C 1
ATOM 607 O O . ARG A 1 78 ? -11.105 -6.516 -3.802 1.00 96.81 78 ARG A O 1
ATOM 614 N N . LYS A 1 79 ? -9.626 -7.698 -2.593 1.00 97.50 79 LYS A N 1
ATOM 615 C CA . LYS A 1 79 ? -10.645 -8.375 -1.771 1.00 97.50 79 LYS A CA 1
ATOM 616 C C . LYS A 1 79 ? -11.357 -7.386 -0.847 1.00 97.50 79 LYS A C 1
ATOM 618 O O . LYS A 1 79 ? -12.580 -7.419 -0.788 1.00 97.50 79 LYS A O 1
ATOM 623 N N . GLN A 1 80 ? -10.619 -6.477 -0.210 1.00 97.00 80 GLN A N 1
ATOM 624 C CA . GLN A 1 80 ? -11.197 -5.406 0.611 1.00 97.00 80 GLN A CA 1
ATOM 625 C C . GLN A 1 80 ? -12.131 -4.508 -0.210 1.00 97.00 80 GLN A C 1
ATOM 627 O O . GLN A 1 80 ? -13.276 -4.303 0.181 1.00 97.00 80 GLN A O 1
ATOM 632 N N . LEU A 1 81 ? -11.710 -4.095 -1.411 1.00 96.69 81 LEU A N 1
ATOM 633 C CA . LEU A 1 81 ? -12.562 -3.303 -2.306 1.00 96.69 81 LEU A CA 1
ATOM 634 C C . LEU A 1 81 ? -13.853 -4.025 -2.699 1.00 96.69 81 LEU A C 1
ATOM 636 O O . LEU A 1 81 ? -14.910 -3.403 -2.747 1.00 96.69 81 LEU A O 1
ATOM 640 N N . LYS A 1 82 ? -13.792 -5.337 -2.961 1.00 96.25 82 LYS A N 1
ATOM 641 C CA . LYS A 1 82 ? -14.992 -6.147 -3.236 1.00 96.25 82 LYS A CA 1
ATOM 642 C C . LYS A 1 82 ? -15.946 -6.208 -2.043 1.00 96.25 82 LYS A C 1
ATOM 644 O O . LYS A 1 82 ? -17.143 -6.353 -2.252 1.00 96.25 82 LYS A O 1
ATOM 649 N N . ALA A 1 83 ? -15.424 -6.086 -0.826 1.00 95.94 83 ALA A N 1
ATOM 650 C CA . ALA A 1 83 ? -16.207 -5.989 0.401 1.00 95.94 83 ALA A CA 1
ATOM 651 C C . ALA A 1 83 ? -16.664 -4.549 0.720 1.00 95.94 83 ALA A C 1
ATOM 653 O O . ALA A 1 83 ? -17.252 -4.323 1.770 1.00 95.94 83 ALA A O 1
ATOM 654 N N . GLY A 1 84 ? -16.393 -3.572 -0.156 1.00 94.69 84 GLY A N 1
ATOM 655 C CA . GLY A 1 84 ? -16.735 -2.163 0.069 1.00 94.69 84 GLY A CA 1
ATOM 656 C C . GLY A 1 84 ? -15.811 -1.432 1.048 1.00 94.69 84 GLY A C 1
ATOM 657 O O . GLY A 1 84 ? -16.126 -0.320 1.455 1.00 94.69 84 GLY A O 1
ATOM 658 N N . ILE A 1 85 ? -14.677 -2.033 1.415 1.00 95.81 85 ILE A N 1
ATOM 659 C CA . ILE A 1 85 ? -13.706 -1.475 2.361 1.00 95.81 85 ILE A CA 1
ATOM 660 C C . ILE A 1 85 ? -12.611 -0.744 1.578 1.00 95.81 85 ILE A C 1
ATOM 662 O O . ILE A 1 85 ? -12.046 -1.310 0.638 1.00 95.81 85 ILE A O 1
ATOM 666 N N . ASP A 1 86 ? -12.279 0.489 1.974 1.00 96.38 86 ASP A N 1
ATOM 667 C CA . ASP A 1 86 ? -11.110 1.197 1.446 1.00 96.38 86 ASP A CA 1
ATOM 668 C C . ASP A 1 86 ? -9.812 0.584 2.023 1.00 96.38 86 ASP A C 1
ATOM 670 O O . ASP A 1 86 ? -9.590 0.642 3.235 1.00 96.38 86 ASP A O 1
ATOM 674 N N . PRO A 1 87 ? -8.925 0.005 1.188 1.00 96.50 87 PRO A N 1
ATOM 675 C CA . PRO A 1 87 ? -7.704 -0.648 1.662 1.00 96.50 87 PRO A CA 1
ATOM 676 C C . PRO A 1 87 ? -6.711 0.278 2.362 1.00 96.50 87 PRO A C 1
ATOM 678 O O . PRO A 1 87 ? -5.921 -0.175 3.191 1.00 96.50 87 PRO A O 1
ATOM 681 N N . LEU A 1 88 ? -6.691 1.561 1.988 1.00 94.88 88 LEU A N 1
ATOM 682 C CA . LEU A 1 88 ? -5.773 2.524 2.579 1.00 94.88 88 LEU A CA 1
ATOM 683 C C . LEU A 1 88 ? -6.254 2.911 3.976 1.00 94.88 88 LEU A C 1
ATOM 685 O O . LEU A 1 88 ? -5.446 2.921 4.897 1.00 94.88 88 LEU A O 1
ATOM 689 N N . GLU A 1 89 ? -7.554 3.155 4.136 1.00 95.19 89 GLU A N 1
ATOM 690 C CA . GLU A 1 89 ? -8.158 3.472 5.439 1.00 95.19 89 GLU A CA 1
ATOM 691 C C . GLU A 1 89 ? -8.039 2.283 6.393 1.00 95.19 89 GLU A C 1
ATOM 693 O O . GLU A 1 89 ? -7.479 2.433 7.472 1.00 95.19 89 GLU A O 1
ATOM 698 N N . ALA A 1 90 ? -8.373 1.071 5.937 1.00 94.69 90 ALA A N 1
ATOM 699 C CA . ALA A 1 90 ? -8.213 -0.140 6.743 1.00 94.69 90 ALA A CA 1
ATOM 700 C C . ALA A 1 90 ? -6.767 -0.358 7.232 1.00 94.69 90 ALA A C 1
ATOM 702 O O . ALA A 1 90 ? -6.543 -0.899 8.317 1.00 94.69 90 ALA A O 1
ATOM 703 N N . ARG A 1 91 ? -5.764 0.048 6.439 1.00 93.62 91 ARG A N 1
ATOM 704 C CA . ARG A 1 91 ? -4.355 -0.029 6.847 1.00 93.62 91 ARG A CA 1
ATOM 705 C C . ARG A 1 91 ? -4.009 1.010 7.912 1.00 93.62 91 ARG A C 1
ATOM 707 O O . ARG A 1 91 ? -3.288 0.674 8.851 1.00 93.62 91 ARG A O 1
ATOM 714 N N . GLU A 1 92 ? -4.473 2.246 7.756 1.00 92.56 92 GLU A N 1
ATOM 715 C CA . GLU A 1 92 ? -4.233 3.301 8.745 1.00 92.56 92 GLU A CA 1
ATOM 716 C C . GLU A 1 92 ? -4.952 2.991 10.067 1.00 92.56 92 GLU A C 1
ATOM 718 O O . GLU A 1 92 ? -4.329 3.097 11.121 1.00 92.56 92 GLU A O 1
ATOM 723 N N . ASP A 1 93 ? -6.183 2.479 10.022 1.00 93.38 93 ASP A N 1
ATOM 724 C CA . ASP A 1 93 ? -6.928 2.043 11.210 1.00 93.38 93 ASP A CA 1
ATOM 725 C C . ASP A 1 93 ? -6.183 0.929 11.958 1.00 93.38 93 ASP A C 1
ATOM 727 O O . ASP A 1 93 ? -5.998 0.984 13.176 1.00 93.38 93 ASP A O 1
ATOM 731 N N . ALA A 1 94 ? -5.676 -0.071 11.229 1.00 91.75 94 ALA A N 1
ATOM 732 C CA . ALA A 1 94 ? -4.888 -1.151 11.819 1.00 91.75 94 ALA A CA 1
ATOM 733 C C . ALA A 1 94 ? -3.575 -0.647 12.442 1.00 91.75 94 ALA A C 1
ATOM 735 O O . ALA A 1 94 ? -3.132 -1.176 13.464 1.00 91.75 94 ALA A O 1
ATOM 736 N N . LYS A 1 95 ? -2.941 0.366 11.840 1.00 90.44 95 LYS A N 1
ATOM 737 C CA . LYS A 1 95 ? -1.741 1.004 12.390 1.00 90.44 95 LYS A CA 1
ATOM 738 C C . LYS A 1 95 ? -2.068 1.749 13.687 1.00 90.44 95 LYS A C 1
ATOM 740 O O . LYS A 1 95 ? -1.403 1.510 14.690 1.00 90.44 95 LYS A O 1
ATOM 745 N N . GLN A 1 96 ? -3.114 2.572 13.688 1.00 90.62 96 GLN A N 1
ATOM 746 C CA . GLN A 1 96 ? -3.551 3.315 14.871 1.00 90.62 96 GLN A CA 1
ATOM 747 C C . GLN A 1 96 ? -3.950 2.379 16.015 1.00 90.62 96 GLN A C 1
ATOM 749 O O . GLN A 1 96 ? -3.558 2.605 17.155 1.00 90.62 96 GLN A O 1
ATOM 754 N N . ALA A 1 97 ? -4.657 1.285 15.719 1.00 88.94 97 ALA A N 1
ATOM 755 C CA . ALA A 1 97 ? -5.012 0.282 16.720 1.00 88.94 97 ALA A CA 1
ATOM 756 C C . ALA A 1 97 ? -3.772 -0.364 17.365 1.00 88.94 97 ALA A C 1
ATOM 758 O O . ALA A 1 97 ? -3.742 -0.568 18.578 1.00 88.94 97 ALA A O 1
ATOM 759 N N . ARG A 1 98 ? -2.725 -0.651 16.576 1.00 87.75 98 ARG A N 1
ATOM 760 C CA . ARG A 1 98 ? -1.448 -1.175 17.095 1.00 87.75 98 ARG A CA 1
ATOM 761 C C . ARG A 1 98 ? -0.717 -0.157 17.965 1.00 87.75 98 ARG A C 1
ATOM 763 O O . ARG A 1 98 ? -0.204 -0.529 19.013 1.00 87.75 98 ARG A O 1
ATOM 770 N N . GLU A 1 99 ? -0.672 1.103 17.545 1.00 86.88 99 GLU A N 1
ATOM 771 C CA . GLU A 1 99 ? -0.038 2.185 18.310 1.00 86.88 99 GLU A CA 1
ATOM 772 C C . GLU A 1 99 ? -0.779 2.449 19.628 1.00 86.88 99 GLU A C 1
ATOM 774 O O . GLU A 1 99 ? -0.149 2.557 20.678 1.00 86.88 99 GLU A O 1
ATOM 779 N N . ALA A 1 100 ? -2.114 2.457 19.602 1.00 83.75 100 ALA A N 1
ATOM 780 C 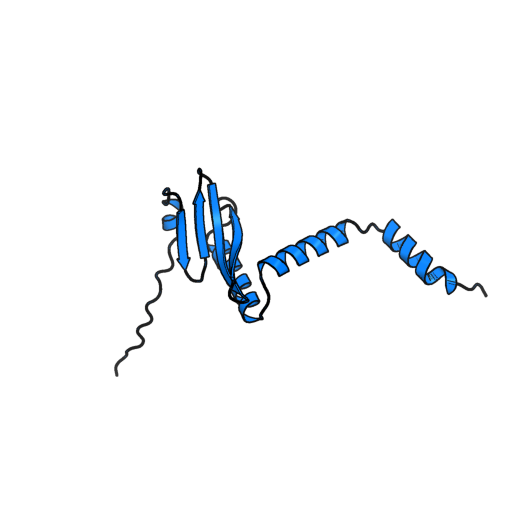CA . ALA A 1 100 ? -2.940 2.585 20.797 1.00 83.75 100 ALA A CA 1
ATOM 781 C C . ALA A 1 100 ? -2.724 1.418 21.773 1.00 83.75 100 ALA A C 1
ATOM 783 O O . ALA A 1 100 ? -2.600 1.644 22.974 1.00 83.75 100 ALA A O 1
ATOM 784 N N . ALA A 1 101 ? -2.625 0.184 21.267 1.00 82.75 101 ALA A N 1
ATOM 785 C CA . ALA A 1 101 ? -2.322 -0.984 22.091 1.00 82.75 101 ALA A CA 1
ATOM 786 C C . ALA A 1 101 ? -0.906 -0.923 2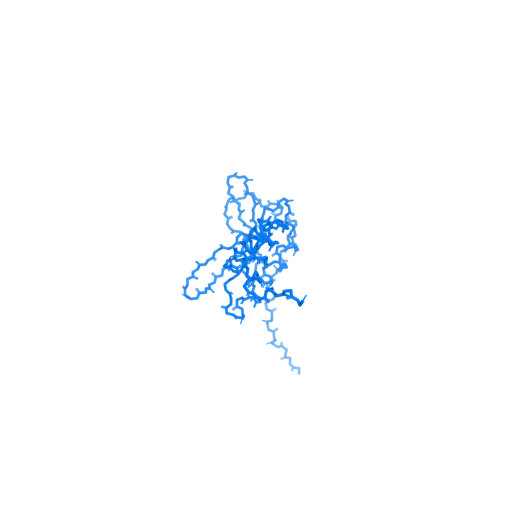2.689 1.00 82.75 101 ALA A C 1
ATOM 788 O O . ALA A 1 101 ? -0.724 -1.257 23.855 1.00 82.75 101 ALA A O 1
ATOM 789 N N . ALA A 1 102 ? 0.089 -0.454 21.928 1.00 80.44 102 ALA A N 1
ATOM 790 C CA . ALA A 1 102 ? 1.455 -0.282 22.422 1.00 80.44 102 ALA A CA 1
ATOM 791 C C . ALA A 1 102 ? 1.567 0.804 23.510 1.00 80.44 102 ALA A C 1
ATOM 793 O O . ALA A 1 102 ? 2.445 0.723 24.366 1.00 80.44 102 ALA A O 1
ATOM 794 N N . GLY A 1 103 ? 0.680 1.804 23.492 1.00 75.00 103 GLY A N 1
ATOM 795 C CA . GLY A 1 103 ? 0.607 2.857 24.507 1.00 75.00 103 GLY A CA 1
ATOM 796 C C . GLY A 1 103 ? -0.087 2.450 25.813 1.00 75.00 103 GLY A C 1
ATOM 797 O O . GLY A 1 103 ? -0.005 3.191 26.791 1.00 75.00 103 GLY A O 1
ATOM 798 N N . GLN A 1 104 ? -0.763 1.297 25.863 1.00 78.31 104 GLN A N 1
ATOM 799 C CA . GLN A 1 104 ? -1.387 0.796 27.088 1.00 78.31 104 GLN A CA 1
ATOM 800 C C . GLN A 1 104 ? -0.384 -0.029 27.900 1.00 78.31 104 GLN A C 1
ATOM 802 O O . GLN A 1 104 ? -0.063 -1.166 27.558 1.00 78.31 104 GLN A O 1
ATOM 807 N N . THR A 1 105 ? 0.107 0.537 29.002 1.00 82.75 105 THR A N 1
ATOM 808 C CA . THR A 1 105 ? 0.913 -0.198 29.986 1.00 82.75 105 THR A CA 1
ATOM 809 C C . THR A 1 105 ? 0.014 -0.928 30.987 1.00 82.75 105 THR A C 1
ATOM 811 O O . THR A 1 105 ? -1.140 -0.547 31.194 1.00 82.75 105 THR A O 1
ATOM 814 N N . PHE A 1 106 ? 0.545 -1.964 31.653 1.00 83.44 106 PHE A N 1
ATOM 815 C CA . PHE A 1 106 ? -0.176 -2.651 32.734 1.00 83.44 106 PHE A CA 1
ATOM 816 C C . PHE A 1 106 ? -0.632 -1.675 33.820 1.00 83.44 106 PHE A C 1
ATOM 818 O O . PHE A 1 106 ? -1.749 -1.791 34.301 1.00 83.44 106 PHE A O 1
ATOM 825 N N . GLU A 1 107 ? 0.208 -0.698 34.163 1.00 86.50 107 GLU A N 1
ATOM 826 C CA . GLU A 1 107 ? -0.103 0.345 35.140 1.00 86.50 107 GLU A CA 1
ATOM 827 C C . GLU A 1 107 ? -1.346 1.150 34.738 1.00 86.50 107 GLU A C 1
ATOM 829 O O . GLU A 1 107 ? -2.305 1.195 35.502 1.00 86.50 107 GLU A O 1
ATOM 834 N N . ILE A 1 108 ? -1.398 1.676 33.507 1.00 85.56 108 ILE A N 1
ATOM 835 C CA . ILE A 1 108 ? -2.555 2.436 32.998 1.00 85.56 108 ILE A CA 1
ATOM 836 C C . ILE A 1 108 ? -3.829 1.580 33.028 1.00 85.56 108 ILE A C 1
ATOM 838 O O . ILE A 1 108 ? -4.898 2.032 33.452 1.00 85.56 108 ILE A O 1
ATOM 842 N N . VAL A 1 109 ? -3.724 0.324 32.586 1.00 88.00 109 VAL A N 1
ATOM 843 C CA . VAL A 1 109 ? -4.863 -0.600 32.563 1.00 88.00 109 VAL A CA 1
ATOM 844 C C . VAL A 1 109 ? -5.313 -0.934 33.989 1.00 88.00 109 VAL A C 1
ATOM 846 O O . VAL A 1 109 ? -6.509 -0.858 34.273 1.00 88.00 109 VAL A O 1
ATOM 849 N N . ALA A 1 110 ? -4.386 -1.225 34.901 1.00 88.94 110 ALA A N 1
ATOM 850 C CA . ALA A 1 110 ? -4.667 -1.533 36.298 1.00 88.94 110 ALA A CA 1
ATOM 851 C C . ALA A 1 110 ? -5.306 -0.343 37.022 1.00 88.94 110 ALA A C 1
ATOM 853 O O . ALA A 1 110 ? -6.321 -0.520 37.689 1.00 88.94 110 ALA A O 1
ATOM 854 N N . GLU A 1 111 ? -4.794 0.876 36.847 1.00 91.12 111 GLU A N 1
ATOM 855 C CA . GLU A 1 111 ? -5.390 2.083 37.427 1.00 91.12 111 GLU A CA 1
ATOM 856 C C . GLU A 1 111 ? -6.810 2.325 36.913 1.00 91.12 111 GLU A C 1
ATOM 858 O O . GLU A 1 111 ? -7.720 2.603 37.702 1.00 91.12 111 GLU A O 1
ATOM 863 N N . SER A 1 112 ? -7.029 2.179 35.601 1.00 88.31 112 SER A N 1
ATOM 864 C CA . SER A 1 112 ? -8.360 2.328 35.006 1.00 88.31 112 SER A CA 1
ATOM 865 C C . SER A 1 112 ? -9.345 1.291 35.555 1.00 88.31 112 SER A C 1
ATOM 867 O O . SER A 1 112 ? -10.475 1.632 35.914 1.00 88.31 112 SER A O 1
ATOM 869 N N . PHE A 1 113 ? -8.891 0.044 35.709 1.00 91.06 113 PHE A N 1
ATOM 870 C CA . PHE A 1 113 ? -9.672 -1.051 36.261 1.00 91.06 113 PHE A CA 1
ATOM 871 C C . PHE A 1 113 ? -9.994 -0.816 37.737 1.00 91.06 113 PHE A C 1
ATOM 873 O O . PHE A 1 113 ? -11.155 -0.921 38.133 1.00 91.06 113 PHE A O 1
ATOM 880 N N . ILE A 1 114 ? -8.998 -0.442 38.546 1.00 93.06 114 ILE A N 1
ATOM 881 C CA . ILE A 1 114 ? -9.177 -0.096 39.958 1.00 93.06 114 ILE A CA 1
ATOM 882 C C . ILE A 1 114 ? -10.197 1.035 40.070 1.00 93.06 114 ILE A C 1
ATOM 884 O O . ILE A 1 114 ? -11.173 0.896 40.795 1.00 93.06 114 ILE A O 1
ATOM 888 N N . LYS A 1 115 ? -10.043 2.128 39.316 1.00 92.06 115 LYS A N 1
ATOM 889 C CA . LYS A 1 115 ? -10.970 3.268 39.350 1.00 92.06 115 LYS A CA 1
ATOM 890 C C . LYS A 1 115 ? -12.404 2.874 38.985 1.00 92.06 115 LYS A C 1
ATOM 892 O O . LYS A 1 115 ? -13.331 3.320 39.658 1.00 92.06 115 LYS A O 1
ATOM 897 N N . ALA A 1 116 ? -12.582 2.060 37.945 1.00 91.44 116 ALA A N 1
ATOM 898 C CA . ALA A 1 116 ? -13.898 1.612 37.492 1.00 91.44 116 ALA A CA 1
ATOM 899 C C . ALA A 1 116 ? -14.588 0.683 38.504 1.00 91.44 116 ALA A C 1
ATOM 901 O O . ALA A 1 116 ? -15.800 0.769 38.685 1.00 91.44 116 ALA A O 1
ATOM 902 N N . ASN A 1 117 ? -13.824 -0.176 39.184 1.00 92.00 117 ASN A N 1
ATOM 903 C CA . ASN A 1 117 ? -14.370 -1.192 40.087 1.00 92.00 117 ASN A CA 1
ATOM 904 C C . ASN A 1 117 ? -14.402 -0.755 41.562 1.00 92.00 117 ASN A C 1
ATOM 906 O O . ASN A 1 117 ? -15.187 -1.302 42.334 1.00 92.00 117 ASN A O 1
ATOM 910 N N . LYS A 1 118 ? -13.626 0.268 41.952 1.00 89.62 118 LYS A N 1
ATOM 911 C CA . LYS A 1 118 ? -13.546 0.804 43.324 1.00 89.62 118 LYS A CA 1
ATOM 912 C C . LYS A 1 118 ? -14.910 1.100 43.967 1.00 89.62 118 LYS A C 1
ATOM 914 O O . LYS A 1 118 ? -15.056 0.775 45.142 1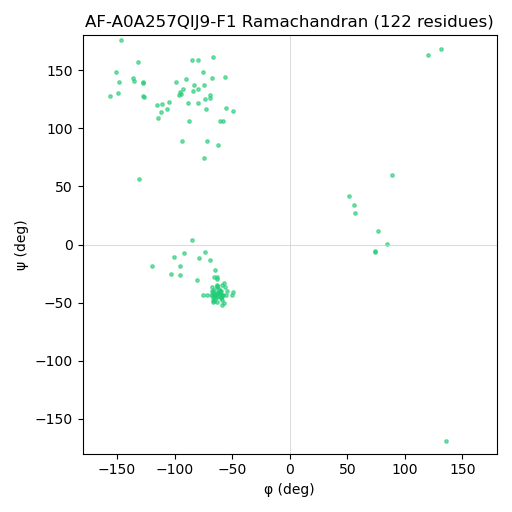.00 89.62 118 LYS A O 1
ATOM 919 N N . PRO A 1 119 ? -15.921 1.666 43.272 1.00 88.75 119 PRO A N 1
ATOM 920 C CA . PRO A 1 119 ? -17.237 1.906 43.876 1.00 88.75 119 PRO A CA 1
ATOM 921 C C . PRO A 1 119 ? -17.998 0.628 44.268 1.00 88.75 119 PRO A C 1
ATOM 923 O O . PRO A 1 119 ? -18.903 0.689 45.097 1.00 88.75 119 PRO A O 1
ATOM 926 N N . GLY A 1 120 ? -17.665 -0.515 43.658 1.00 85.75 120 GLY A N 1
ATOM 927 C CA . GLY A 1 120 ? -18.308 -1.807 43.905 1.00 85.75 120 GLY A CA 1
ATOM 928 C C . GLY A 1 120 ? -17.637 -2.651 44.988 1.00 85.75 120 GLY A C 1
ATOM 929 O O . GLY A 1 120 ? -18.180 -3.686 45.366 1.00 85.75 120 GLY A O 1
ATOM 930 N N . TRP A 1 121 ? -16.475 -2.239 45.497 1.00 90.31 121 TRP A N 1
ATOM 931 C CA . TRP A 1 121 ? -15.757 -2.991 46.523 1.00 90.31 121 TRP A CA 1
ATOM 932 C C . TRP A 1 121 ? -16.369 -2.741 47.901 1.00 90.31 121 TRP A C 1
ATOM 934 O O . TRP A 1 121 ? -16.453 -1.604 48.365 1.00 90.31 121 TRP A O 1
ATOM 944 N N . ARG A 1 122 ? -16.803 -3.818 48.557 1.00 84.31 122 ARG A N 1
ATOM 945 C CA . ARG A 1 122 ? -17.278 -3.827 49.944 1.00 84.31 122 ARG A CA 1
ATOM 946 C C . ARG A 1 122 ? -16.504 -4.898 50.700 1.00 84.31 122 ARG A C 1
ATOM 948 O O . ARG A 1 122 ? -16.268 -5.967 50.147 1.00 84.31 122 ARG A O 1
ATOM 955 N N . ASN A 1 123 ? -16.125 -4.594 51.936 1.00 73.75 123 ASN 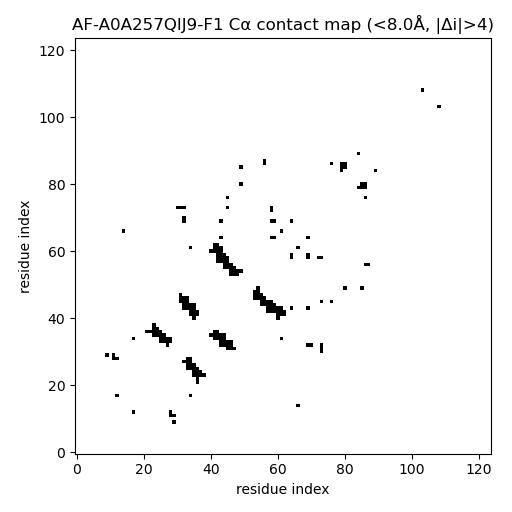A N 1
ATOM 956 C CA . ASN A 1 123 ? -15.614 -5.591 52.870 1.00 73.75 123 ASN A CA 1
ATOM 957 C C . ASN A 1 123 ? -16.796 -6.104 53.697 1.00 73.75 123 ASN A C 1
ATOM 959 O O . ASN A 1 123 ? -17.609 -5.289 54.143 1.00 73.75 123 ASN A O 1
ATOM 963 N N . GLU A 1 124 ? -16.890 -7.422 53.849 1.00 57.91 124 GLU A N 1
ATOM 964 C CA . GLU A 1 124 ? -17.751 -8.071 54.848 1.00 57.91 124 GLU A CA 1
ATOM 965 C C . GLU A 1 124 ? -17.107 -8.007 56.237 1.00 57.91 124 GLU A C 1
ATOM 967 O O . GLU A 1 124 ? -15.861 -8.141 56.316 1.00 57.91 124 GLU A O 1
#

Radius of gyration: 23.33 Å; Cα contacts (8 Å, |Δi|>4): 114; chains: 1; bounding box: 34×38×87 Å

Secondary structure (DSSP, 8-state):
-----------PPPHHHHHT--SSEEEEEETTEEEEEETTEEEEEEEEEETTEEEEEEEEETTTS-HHHHHHHHHHHHHHHHTT--HHHHHHHHHHHHHHHHT--HHHHHHHHHHHHGGG----